Protein AF-A0AAV3EHL5-F1 (afdb_monomer_lite)

Structure (mmCIF, N/CA/C/O backbone):
data_AF-A0AAV3EHL5-F1
#
_entry.id   AF-A0AAV3EHL5-F1
#
loop_
_atom_site.group_PDB
_atom_site.id
_atom_site.type_symbol
_atom_site.label_atom_id
_atom_site.label_alt_id
_atom_site.label_comp_id
_atom_site.label_asym_id
_atom_site.label_entity_id
_atom_site.label_seq_id
_atom_site.pdbx_PDB_ins_code
_atom_site.Cartn_x
_atom_site.Cartn_y
_atom_site.Cartn_z
_atom_site.occupancy
_atom_site.B_iso_or_equiv
_atom_site.auth_seq_id
_atom_site.auth_comp_id
_atom_site.auth_asym_id
_atom_site.auth_atom_id
_atom_site.pdbx_PDB_model_num
ATOM 1 N N . MET A 1 1 ? -29.821 -7.460 26.614 1.00 52.97 1 MET A N 1
ATOM 2 C CA . MET A 1 1 ? -30.316 -7.887 25.283 1.00 52.97 1 MET A CA 1
ATOM 3 C C . MET A 1 1 ? -29.771 -7.037 24.125 1.00 52.97 1 MET A C 1
ATOM 5 O O . MET A 1 1 ? -29.126 -7.611 23.261 1.00 52.97 1 MET A O 1
ATOM 9 N N . ARG A 1 2 ? -29.920 -5.695 24.089 1.00 53.47 2 ARG A N 1
ATOM 10 C CA . ARG A 1 2 ? -29.342 -4.861 22.995 1.00 53.47 2 ARG A CA 1
ATOM 11 C C . ARG A 1 2 ? -27.801 -4.874 22.910 1.00 53.47 2 ARG A C 1
ATOM 13 O O . ARG A 1 2 ? -27.267 -4.896 21.809 1.00 53.47 2 ARG A O 1
ATOM 20 N N . GLY A 1 3 ? -27.087 -4.914 24.041 1.00 52.44 3 GLY A N 1
ATOM 21 C CA . GLY A 1 3 ? -25.611 -4.932 24.064 1.00 52.44 3 GLY A CA 1
ATOM 22 C C . GLY A 1 3 ? -24.973 -6.221 23.518 1.00 52.44 3 GLY A C 1
ATOM 23 O O . GLY A 1 3 ? -23.975 -6.158 22.805 1.00 52.44 3 GLY A O 1
ATOM 24 N N . GLU A 1 4 ? -25.576 -7.386 23.774 1.00 52.81 4 GLU A N 1
ATOM 25 C CA . GLU A 1 4 ? -25.116 -8.669 23.211 1.00 52.81 4 GLU A CA 1
ATOM 26 C C . GLU A 1 4 ? -25.410 -8.782 21.713 1.00 52.81 4 GLU A C 1
ATOM 28 O O . GLU A 1 4 ? -24.562 -9.249 20.960 1.00 52.81 4 GLU A O 1
ATOM 33 N N . GLN A 1 5 ? -26.566 -8.283 21.262 1.00 52.16 5 GLN A N 1
ATOM 34 C CA . GLN A 1 5 ? -26.932 -8.224 19.840 1.00 52.16 5 GLN A CA 1
ATOM 35 C C . GLN A 1 5 ? -25.955 -7.347 19.032 1.00 52.16 5 GLN A C 1
ATOM 37 O O . GLN A 1 5 ? -25.534 -7.726 17.940 1.00 52.16 5 GLN A O 1
ATOM 42 N N . MET A 1 6 ? -25.519 -6.210 19.591 1.00 52.34 6 MET A N 1
ATOM 43 C CA . MET A 1 6 ? -24.512 -5.339 18.964 1.00 52.34 6 MET A CA 1
ATOM 44 C C . MET A 1 6 ? -23.135 -6.016 18.873 1.00 52.34 6 MET A C 1
ATOM 46 O O . MET A 1 6 ? -22.487 -5.959 17.828 1.00 52.34 6 MET A O 1
ATOM 50 N N . LYS A 1 7 ? -22.709 -6.713 19.937 1.00 53.72 7 LYS A N 1
ATOM 51 C CA . LYS A 1 7 ? -21.437 -7.454 19.966 1.00 53.72 7 LYS A CA 1
ATOM 52 C C . LYS A 1 7 ? -21.433 -8.616 18.966 1.00 53.72 7 LYS A C 1
ATOM 54 O O . LYS A 1 7 ? -20.442 -8.809 18.267 1.00 53.72 7 LYS A O 1
ATOM 59 N N . ASN A 1 8 ? -22.549 -9.338 18.849 1.00 58.00 8 ASN A N 1
ATOM 60 C CA . ASN A 1 8 ? -22.690 -10.455 17.916 1.00 58.00 8 ASN A CA 1
ATOM 61 C C . ASN A 1 8 ? -22.608 -9.980 16.454 1.00 58.00 8 ASN A C 1
ATOM 63 O O . ASN A 1 8 ? -21.862 -10.542 15.657 1.00 58.00 8 ASN A O 1
ATOM 67 N N . ASN A 1 9 ? -23.269 -8.865 16.123 1.00 62.72 9 ASN A N 1
ATOM 68 C CA . ASN A 1 9 ? -23.216 -8.276 14.782 1.00 62.72 9 ASN A CA 1
ATOM 69 C C . ASN A 1 9 ? -21.819 -7.750 14.415 1.00 62.72 9 ASN A C 1
ATOM 71 O O . ASN A 1 9 ? -21.414 -7.854 13.258 1.00 62.72 9 ASN A O 1
ATOM 75 N N . GLY A 1 10 ? -21.069 -7.205 15.379 1.00 61.25 10 GLY A N 1
ATOM 76 C CA . GLY A 1 10 ? -19.676 -6.796 15.173 1.00 61.25 10 GLY A CA 1
ATOM 77 C C . GLY A 1 10 ? -18.759 -7.982 14.861 1.00 61.25 10 GLY A C 1
ATOM 78 O O . GLY A 1 10 ? -18.006 -7.937 13.891 1.00 61.25 10 GLY A O 1
ATOM 79 N N . ILE A 1 11 ? -18.880 -9.073 15.624 1.00 66.62 11 ILE A N 1
ATOM 80 C CA . ILE A 1 11 ? -18.089 -10.299 15.427 1.00 66.62 11 ILE A CA 1
ATOM 81 C C . ILE A 1 11 ? -18.386 -10.937 14.062 1.00 66.62 11 ILE A C 1
ATOM 83 O O . ILE A 1 11 ? -17.452 -11.297 13.346 1.00 66.62 11 ILE A O 1
ATOM 87 N N . VAL A 1 12 ? -19.659 -11.014 13.654 1.00 70.94 12 VAL A N 1
ATOM 88 C CA . VAL A 1 12 ? -20.040 -11.542 12.330 1.00 70.94 12 VAL A CA 1
ATOM 89 C C . VAL A 1 12 ? -19.480 -10.678 11.192 1.00 70.94 12 VAL A C 1
ATOM 91 O O . VAL A 1 12 ? -18.956 -11.215 10.218 1.00 70.94 12 VAL A O 1
ATOM 94 N N . LYS A 1 13 ? -19.517 -9.344 11.319 1.00 65.88 13 LYS A N 1
ATOM 95 C CA . LYS A 1 13 ? -18.943 -8.425 10.318 1.00 65.88 13 LYS A CA 1
ATOM 96 C C . LYS A 1 13 ? -17.425 -8.568 10.203 1.00 65.88 13 LYS A C 1
ATOM 98 O O . LYS A 1 13 ? -16.907 -8.601 9.092 1.00 65.88 13 LYS A O 1
ATOM 103 N N . ILE A 1 14 ? -16.720 -8.696 11.327 1.00 66.75 14 ILE A N 1
ATOM 104 C CA . ILE A 1 14 ? -15.266 -8.920 11.348 1.00 66.75 14 ILE A CA 1
ATOM 105 C C . ILE A 1 14 ? -14.922 -10.272 10.707 1.00 66.75 14 ILE A C 1
ATOM 107 O O . ILE A 1 14 ? -14.028 -10.338 9.866 1.00 66.75 14 ILE A O 1
ATOM 111 N N . GLY A 1 15 ? -15.663 -11.333 11.042 1.00 67.50 15 GLY A N 1
ATOM 112 C CA . GLY A 1 15 ? -15.484 -12.657 10.438 1.00 67.50 15 GLY A CA 1
ATOM 113 C C . GLY A 1 15 ? -15.688 -12.650 8.920 1.00 67.50 15 GLY A C 1
ATOM 114 O O . GLY A 1 15 ? -14.899 -13.242 8.186 1.00 67.50 15 GLY A O 1
ATOM 115 N N . LEU A 1 16 ? -16.691 -11.912 8.437 1.00 73.50 16 LEU A N 1
ATOM 116 C CA . LEU A 1 16 ? -16.947 -11.742 7.007 1.00 73.50 16 LEU A CA 1
ATOM 117 C C . LEU A 1 16 ? -15.818 -10.973 6.299 1.00 73.50 16 LEU A C 1
ATOM 119 O O . LEU A 1 16 ? -15.414 -11.354 5.202 1.00 73.50 16 LEU A O 1
ATOM 123 N N . LEU A 1 17 ? -15.273 -9.927 6.928 1.00 70.00 17 LEU A N 1
ATOM 124 C CA . LEU A 1 17 ? -14.141 -9.175 6.379 1.00 70.00 17 LEU A CA 1
ATOM 125 C C . LEU A 1 17 ? -12.884 -10.035 6.257 1.00 70.00 17 LEU A C 1
ATOM 127 O O . LEU A 1 17 ? -12.224 -9.990 5.222 1.00 70.00 17 LEU A O 1
ATOM 131 N N . ILE A 1 18 ? -12.585 -10.852 7.270 1.00 72.94 18 ILE A N 1
ATOM 132 C CA . ILE A 1 18 ? -11.454 -11.788 7.246 1.00 72.94 18 ILE A CA 1
ATOM 133 C C . ILE A 1 18 ? -11.625 -12.806 6.110 1.00 72.94 18 ILE A C 1
ATOM 135 O O . ILE A 1 18 ? -10.675 -13.056 5.371 1.00 72.94 18 ILE A O 1
ATOM 139 N N . LEU A 1 19 ? -12.834 -13.342 5.915 1.00 70.81 19 LEU A N 1
ATOM 140 C CA . LEU A 1 19 ? -13.130 -14.297 4.843 1.00 70.81 19 LEU A CA 1
ATOM 141 C C . LEU A 1 19 ? -12.909 -13.693 3.445 1.00 70.81 19 LEU A C 1
ATOM 143 O O . LEU A 1 19 ? -12.280 -14.323 2.595 1.00 70.81 19 LEU A O 1
ATOM 147 N N . ILE A 1 20 ? -13.374 -12.459 3.217 1.00 75.81 20 ILE A N 1
ATOM 148 C CA . ILE A 1 20 ? -13.167 -11.730 1.954 1.00 75.81 20 ILE A CA 1
ATOM 149 C C . ILE A 1 20 ? -11.672 -11.482 1.710 1.00 75.81 20 ILE A C 1
ATOM 151 O O . ILE A 1 20 ? -11.198 -11.637 0.586 1.00 75.81 20 ILE A O 1
ATOM 155 N N . LEU A 1 21 ? -10.920 -11.140 2.760 1.00 71.56 21 LEU A N 1
ATOM 156 C CA . LEU A 1 21 ? -9.477 -10.903 2.688 1.00 71.56 21 LEU A CA 1
ATOM 157 C C . LEU A 1 21 ? -8.718 -12.180 2.299 1.00 71.56 21 LEU A C 1
ATOM 159 O O . LEU A 1 21 ? -7.910 -12.157 1.374 1.00 71.56 21 LEU A O 1
ATOM 163 N N . VAL A 1 22 ? -9.026 -13.307 2.947 1.00 74.62 22 VAL A N 1
ATOM 164 C CA . VAL A 1 22 ? -8.429 -14.620 2.642 1.00 74.62 22 VAL A CA 1
ATOM 165 C C . VAL A 1 22 ? -8.745 -15.050 1.208 1.00 74.62 22 VAL A C 1
ATOM 167 O O . VAL A 1 22 ? -7.857 -15.511 0.492 1.00 74.62 22 VAL A O 1
ATOM 170 N N . PHE A 1 23 ? -9.984 -14.848 0.757 1.00 74.69 23 PHE A N 1
ATOM 171 C CA . PHE A 1 23 ? -10.398 -15.166 -0.608 1.00 74.69 23 PHE A CA 1
ATOM 172 C C . PHE A 1 23 ? -9.700 -14.284 -1.657 1.00 74.69 23 PHE A C 1
ATOM 174 O O . PHE A 1 23 ? -9.199 -14.795 -2.657 1.00 74.69 23 PHE A O 1
ATOM 181 N N . ALA A 1 24 ? -9.590 -12.975 -1.410 1.00 68.38 24 ALA A N 1
ATOM 182 C CA . ALA A 1 24 ? -8.877 -12.046 -2.288 1.00 68.38 24 ALA A CA 1
ATOM 183 C C . ALA A 1 24 ? -7.373 -12.363 -2.377 1.00 68.38 24 ALA A C 1
ATOM 185 O O . ALA A 1 24 ? -6.795 -12.308 -3.465 1.00 68.38 24 ALA A O 1
ATOM 186 N N . ILE A 1 25 ? -6.751 -12.756 -1.257 1.00 71.75 25 ILE A N 1
ATOM 187 C CA . ILE A 1 25 ? -5.362 -13.234 -1.233 1.00 71.75 25 ILE A CA 1
ATOM 188 C C . ILE A 1 25 ? -5.222 -14.504 -2.081 1.00 71.75 25 ILE A C 1
ATOM 190 O O . ILE A 1 25 ? -4.339 -14.569 -2.935 1.00 71.75 25 ILE A O 1
ATOM 194 N N . GLY A 1 26 ? -6.118 -15.480 -1.905 1.00 70.44 26 GLY A N 1
ATOM 195 C CA . GLY A 1 26 ? -6.121 -16.727 -2.676 1.00 70.44 26 GLY A CA 1
ATOM 196 C C . GLY A 1 26 ? -6.278 -16.510 -4.185 1.00 70.44 26 GLY A C 1
ATOM 197 O O . GLY A 1 26 ? -5.524 -17.082 -4.969 1.00 70.44 26 GLY A O 1
ATOM 198 N N . LEU A 1 27 ? -7.193 -15.629 -4.600 1.00 67.19 27 LEU A N 1
ATOM 199 C CA . LEU A 1 27 ? -7.380 -15.273 -6.011 1.00 67.19 27 LEU A CA 1
ATOM 200 C C . LEU A 1 27 ? -6.150 -14.575 -6.599 1.00 67.19 27 LEU A C 1
ATOM 202 O O . LEU A 1 27 ? -5.700 -14.927 -7.686 1.00 67.19 27 LEU A O 1
ATOM 206 N N . SER A 1 28 ? -5.570 -13.621 -5.869 1.00 66.94 28 SER A N 1
ATOM 207 C CA . SER A 1 28 ? -4.374 -12.890 -6.302 1.00 66.94 28 SER A CA 1
ATOM 208 C C . SER A 1 28 ? -3.174 -13.814 -6.541 1.00 66.94 28 SER A C 1
ATOM 210 O O . SER A 1 28 ? -2.395 -13.597 -7.469 1.00 66.94 28 SER A O 1
ATOM 212 N N . LEU A 1 29 ? -3.046 -14.897 -5.762 1.00 67.06 29 LEU A N 1
ATOM 213 C CA . LEU A 1 29 ? -1.989 -15.891 -5.956 1.00 67.06 29 LEU A CA 1
ATOM 214 C C . LEU A 1 29 ? -2.120 -16.665 -7.277 1.00 67.06 29 LEU A C 1
ATOM 216 O O . LEU A 1 29 ? -1.099 -17.078 -7.836 1.00 67.06 29 LEU A O 1
ATOM 220 N N . TRP A 1 30 ? -3.344 -16.818 -7.786 1.00 65.31 30 TRP A N 1
ATOM 221 C CA . TRP A 1 30 ? -3.638 -17.596 -8.989 1.00 65.31 30 TRP A CA 1
ATOM 222 C C . TRP A 1 30 ? -3.575 -16.771 -10.283 1.00 65.31 30 TRP A C 1
ATOM 224 O O . TRP A 1 30 ? -3.325 -17.318 -11.356 1.00 65.31 30 TRP A O 1
ATOM 234 N N . ILE A 1 31 ? -3.750 -15.450 -10.197 1.00 66.31 31 ILE A N 1
ATOM 235 C CA . ILE A 1 31 ? -3.737 -14.563 -11.365 1.00 66.31 31 ILE A CA 1
ATOM 236 C C . ILE A 1 31 ? -2.294 -14.357 -11.851 1.00 66.31 31 ILE A C 1
ATOM 238 O O . ILE A 1 31 ? -1.460 -13.856 -11.103 1.00 66.31 31 ILE A O 1
ATOM 242 N N . GLY A 1 32 ? -1.993 -14.675 -13.115 1.00 73.56 32 GLY A N 1
ATOM 243 C CA . GLY A 1 32 ? -0.670 -14.540 -13.759 1.00 73.56 32 GLY A CA 1
ATOM 244 C C . GLY A 1 32 ? -0.150 -13.104 -13.964 1.00 73.56 32 GLY A C 1
ATOM 245 O O . GLY A 1 32 ? 0.420 -12.803 -15.005 1.00 73.56 32 GLY A O 1
ATOM 246 N N . ILE A 1 33 ? -0.374 -12.208 -13.001 1.00 79.56 33 ILE A N 1
ATOM 247 C CA . ILE A 1 33 ? 0.163 -10.844 -12.953 1.00 79.56 33 ILE A CA 1
ATOM 248 C C . ILE A 1 33 ? 1.565 -10.852 -12.324 1.00 79.56 33 ILE A C 1
ATOM 250 O O . ILE A 1 33 ? 1.863 -11.664 -11.445 1.00 79.56 33 ILE A O 1
ATOM 254 N N . ASP A 1 34 ? 2.393 -9.901 -12.759 1.00 86.38 34 ASP A N 1
ATOM 255 C CA . ASP A 1 34 ? 3.713 -9.582 -12.211 1.00 86.38 34 ASP A CA 1
ATOM 256 C C . ASP A 1 34 ? 3.726 -9.479 -10.672 1.00 86.38 34 ASP A C 1
ATOM 258 O O . ASP A 1 34 ? 2.814 -8.924 -10.052 1.00 86.38 34 ASP A O 1
ATOM 262 N N . PHE A 1 35 ? 4.786 -10.003 -10.049 1.00 88.50 35 PHE A N 1
ATOM 263 C CA . PHE A 1 35 ? 4.895 -10.124 -8.593 1.00 88.50 35 PHE A CA 1
ATOM 264 C C . PHE A 1 35 ? 4.791 -8.777 -7.861 1.00 88.50 35 PHE A C 1
ATOM 266 O O . PHE A 1 35 ? 4.146 -8.699 -6.810 1.00 88.50 35 PHE A O 1
ATOM 273 N N . ALA A 1 36 ? 5.384 -7.711 -8.407 1.00 89.31 36 ALA A N 1
ATOM 274 C CA . ALA A 1 36 ? 5.358 -6.400 -7.770 1.00 89.31 36 ALA A CA 1
ATOM 275 C C . ALA A 1 36 ? 3.927 -5.842 -7.764 1.00 89.31 36 ALA A C 1
ATOM 277 O O . ALA A 1 36 ? 3.401 -5.472 -6.711 1.00 89.31 36 ALA A O 1
ATOM 278 N N . ILE A 1 37 ? 3.258 -5.854 -8.921 1.00 89.56 37 ILE A N 1
ATOM 279 C CA . ILE A 1 37 ? 1.875 -5.370 -9.059 1.00 89.56 37 ILE A CA 1
ATOM 280 C C . ILE A 1 37 ? 0.923 -6.201 -8.188 1.00 89.56 37 ILE A C 1
ATOM 282 O O . ILE A 1 37 ? 0.061 -5.647 -7.504 1.00 89.56 37 ILE A O 1
ATOM 286 N N . ARG A 1 38 ? 1.113 -7.526 -8.150 1.00 88.94 38 ARG A N 1
ATOM 287 C CA . ARG A 1 38 ? 0.360 -8.429 -7.272 1.00 88.94 38 ARG A CA 1
ATOM 288 C C . ARG A 1 38 ? 0.510 -8.036 -5.801 1.00 88.94 38 ARG A C 1
ATOM 290 O O . ARG A 1 38 ? -0.484 -7.954 -5.082 1.00 88.94 38 ARG A O 1
ATOM 297 N N . THR A 1 39 ? 1.740 -7.762 -5.367 1.00 89.94 39 THR A N 1
ATOM 298 C CA . THR A 1 39 ? 2.037 -7.326 -3.995 1.00 89.94 39 THR A CA 1
ATOM 299 C C . THR A 1 39 ? 1.323 -6.018 -3.669 1.00 89.94 39 THR A C 1
ATOM 301 O O . THR A 1 39 ? 0.676 -5.925 -2.629 1.00 89.94 39 THR A O 1
ATOM 304 N N . LEU A 1 40 ? 1.362 -5.034 -4.570 1.00 91.81 40 LEU A N 1
ATOM 305 C CA . LEU A 1 40 ? 0.662 -3.765 -4.380 1.00 91.81 40 LEU A CA 1
ATOM 306 C C . LEU A 1 40 ? -0.842 -3.957 -4.181 1.00 91.81 40 LEU A C 1
ATOM 308 O O . LEU A 1 40 ? -1.389 -3.456 -3.202 1.00 91.81 40 LEU A O 1
ATOM 312 N N . ILE A 1 41 ? -1.494 -4.730 -5.052 1.00 90.12 41 ILE A N 1
ATOM 313 C CA . ILE A 1 41 ? -2.934 -5.003 -4.944 1.00 90.12 41 ILE A CA 1
ATOM 314 C C . ILE A 1 41 ? -3.267 -5.634 -3.587 1.00 90.12 41 ILE A C 1
ATOM 316 O O . ILE A 1 41 ? -4.209 -5.202 -2.925 1.00 90.12 41 ILE A O 1
ATOM 320 N N . LEU A 1 42 ? -2.472 -6.610 -3.136 1.00 88.31 42 LEU A N 1
ATOM 321 C CA . LEU A 1 42 ? -2.676 -7.254 -1.837 1.00 88.31 42 LEU A CA 1
ATOM 322 C C . LEU A 1 42 ? -2.590 -6.260 -0.676 1.00 88.31 42 LEU A C 1
ATOM 324 O O . LEU A 1 42 ? -3.477 -6.241 0.177 1.00 88.31 42 LEU A O 1
ATOM 328 N N . VAL A 1 43 ? -1.562 -5.410 -0.652 1.00 89.94 43 VAL A N 1
ATOM 329 C CA . VAL A 1 43 ? -1.394 -4.412 0.416 1.00 89.94 43 VAL A CA 1
ATOM 330 C C . VAL A 1 43 ? -2.530 -3.381 0.377 1.00 89.94 43 VAL A C 1
ATOM 332 O O . VAL A 1 43 ? -3.077 -3.034 1.422 1.00 89.94 43 VAL A O 1
ATOM 335 N N . MET A 1 44 ? -2.978 -2.970 -0.813 1.00 91.00 44 MET A N 1
ATOM 336 C CA . MET A 1 44 ? -4.123 -2.066 -0.973 1.00 91.00 44 MET A CA 1
ATOM 337 C C . MET A 1 44 ? -5.434 -2.670 -0.458 1.00 91.00 44 MET A C 1
ATOM 339 O O . MET A 1 44 ? -6.232 -1.947 0.149 1.00 91.00 44 MET A O 1
ATOM 343 N N . CYS A 1 45 ? -5.659 -3.971 -0.688 1.00 87.69 45 CYS A N 1
ATOM 344 C CA . CYS A 1 45 ? -6.800 -4.712 -0.150 1.00 87.69 45 CYS A CA 1
ATOM 345 C C . CYS A 1 45 ? -6.757 -4.765 1.380 1.00 87.69 45 CYS A C 1
ATOM 347 O O . CYS A 1 45 ? -7.767 -4.481 2.023 1.00 87.69 45 CYS A O 1
ATOM 349 N N . VAL A 1 46 ? -5.595 -5.082 1.961 1.00 88.00 46 VAL A N 1
ATOM 350 C CA . VAL A 1 46 ? -5.399 -5.099 3.420 1.00 88.00 46 VAL A CA 1
ATOM 351 C C . VAL A 1 46 ? -5.704 -3.727 4.018 1.00 88.00 46 VAL A C 1
ATOM 353 O O . VAL A 1 46 ? -6.499 -3.636 4.951 1.00 88.00 46 VAL A O 1
ATOM 356 N N . ASP A 1 47 ? -5.141 -2.655 3.457 1.00 90.00 47 ASP A N 1
ATOM 357 C CA . ASP A 1 47 ? -5.391 -1.292 3.931 1.00 90.00 47 ASP A CA 1
ATOM 358 C C . ASP A 1 47 ? -6.877 -0.914 3.862 1.00 90.00 47 ASP A C 1
ATOM 360 O O . ASP A 1 47 ? -7.425 -0.361 4.818 1.00 90.00 47 ASP A O 1
ATOM 364 N N . TYR A 1 48 ? -7.558 -1.261 2.764 1.00 86.81 48 TYR A N 1
ATOM 365 C CA . TYR A 1 48 ? -8.981 -0.966 2.607 1.00 86.81 48 TYR A CA 1
ATOM 366 C C . TYR A 1 48 ? -9.839 -1.705 3.640 1.00 86.81 48 TYR A C 1
ATOM 368 O O . TYR A 1 48 ? -10.716 -1.102 4.260 1.00 86.81 48 TYR A O 1
ATOM 376 N N . VAL A 1 49 ? -9.571 -2.994 3.868 1.00 85.75 49 VAL A N 1
ATOM 377 C CA . VAL A 1 49 ? -10.309 -3.781 4.864 1.00 85.75 49 VAL A CA 1
ATOM 378 C C . VAL A 1 49 ? -10.027 -3.293 6.285 1.00 85.75 49 VAL A C 1
ATOM 380 O O . VAL A 1 49 ? -10.954 -3.227 7.095 1.00 85.75 49 VAL A O 1
ATOM 383 N N . LEU A 1 50 ? -8.793 -2.893 6.601 1.00 85.81 50 LEU A N 1
ATOM 384 C CA . LEU A 1 50 ? -8.467 -2.300 7.901 1.00 85.81 50 LEU A CA 1
ATOM 385 C C . LEU A 1 50 ? -9.175 -0.957 8.110 1.00 85.81 50 LEU A C 1
ATOM 387 O O . LEU A 1 50 ? -9.767 -0.744 9.167 1.00 85.81 50 LEU A O 1
ATOM 391 N N . GLY A 1 51 ? -9.191 -0.087 7.097 1.00 85.00 51 GLY A N 1
ATOM 392 C CA . GLY A 1 51 ? -9.941 1.169 7.143 1.00 85.00 51 GLY A CA 1
ATOM 393 C C . GLY A 1 51 ? -11.445 0.949 7.339 1.00 85.00 51 GLY A C 1
ATOM 394 O O . GLY A 1 51 ? -12.077 1.637 8.140 1.00 85.00 51 GLY A O 1
ATOM 395 N N . LEU A 1 52 ? -12.013 -0.057 6.668 1.00 82.69 52 LEU A N 1
ATOM 396 C CA . LEU A 1 52 ? -13.421 -0.425 6.818 1.00 82.69 52 LEU A CA 1
ATOM 397 C C . LEU A 1 52 ? -13.720 -1.001 8.211 1.00 82.69 52 LEU A C 1
ATOM 399 O O . LEU A 1 52 ? -14.722 -0.643 8.825 1.00 82.69 52 LEU A O 1
ATOM 403 N N . SER A 1 53 ? -12.832 -1.846 8.739 1.00 81.38 53 SER A N 1
ATOM 404 C CA . SER A 1 53 ? -12.940 -2.417 10.091 1.00 81.38 53 SER A CA 1
ATOM 405 C C . SER A 1 53 ? -12.906 -1.333 11.171 1.00 81.38 53 SER A C 1
ATOM 407 O O . SER A 1 53 ? -13.666 -1.389 12.142 1.00 81.38 53 SER A O 1
ATOM 409 N N . LEU A 1 54 ? -12.050 -0.324 10.985 1.00 82.75 54 LEU A N 1
ATOM 410 C CA . LEU A 1 54 ? -11.960 0.833 11.869 1.00 82.75 54 LEU A CA 1
ATOM 411 C C . LEU A 1 54 ? -13.273 1.632 11.858 1.00 82.75 54 LEU A C 1
ATOM 413 O O . LEU A 1 54 ? -13.831 1.887 12.924 1.00 82.75 54 LEU A O 1
ATOM 417 N N . ALA A 1 55 ? -13.803 1.927 10.667 1.00 79.00 55 ALA A N 1
ATOM 418 C CA . ALA A 1 55 ? -15.060 2.652 10.486 1.00 79.00 55 ALA A CA 1
ATOM 419 C C . ALA A 1 55 ? -16.278 1.919 11.079 1.00 79.00 55 ALA A C 1
ATOM 421 O O . ALA A 1 55 ? -17.170 2.561 11.625 1.00 79.00 55 ALA A O 1
ATOM 422 N N . ILE A 1 56 ? -16.310 0.580 11.026 1.00 78.75 56 ILE A N 1
ATOM 423 C CA . ILE A 1 56 ? -17.347 -0.239 11.689 1.00 78.75 56 ILE A CA 1
ATOM 424 C C . ILE A 1 56 ? -17.252 -0.148 13.218 1.00 78.75 56 ILE A C 1
ATOM 426 O O . ILE A 1 56 ? -18.256 -0.317 13.904 1.00 78.75 56 ILE A O 1
ATOM 430 N N . SER A 1 57 ? -16.061 0.115 13.754 1.00 75.81 57 SER A N 1
ATOM 431 C CA . SER A 1 57 ? -15.815 0.232 15.195 1.00 75.81 57 SER A CA 1
ATOM 432 C C . SER A 1 57 ? -16.060 1.652 15.730 1.00 75.81 57 SER A C 1
ATOM 434 O O . SER A 1 57 ? -15.520 1.995 16.779 1.00 75.81 57 SER A O 1
ATOM 436 N N . ASP A 1 58 ? -16.802 2.486 14.988 1.00 76.44 58 ASP A N 1
ATOM 437 C CA . ASP A 1 58 ? -17.042 3.914 15.259 1.00 76.44 58 ASP A CA 1
ATOM 438 C C . ASP A 1 58 ? -15.759 4.731 15.478 1.00 76.44 58 ASP A C 1
ATOM 440 O O . ASP A 1 58 ? -15.741 5.763 16.146 1.00 76.44 58 ASP A O 1
ATOM 444 N N . LYS A 1 59 ? -14.655 4.287 14.874 1.00 73.06 59 LYS A N 1
ATOM 445 C CA . LYS A 1 59 ? -13.390 5.016 14.836 1.00 73.06 59 LYS A CA 1
ATOM 446 C C . LYS A 1 59 ? -13.123 5.451 13.405 1.00 73.06 59 LYS A C 1
ATOM 448 O O . LYS A 1 59 ? -13.415 4.727 12.460 1.00 73.06 59 LYS A O 1
ATOM 453 N N . SER A 1 60 ? -12.540 6.624 13.209 1.00 75.75 60 SER A N 1
ATOM 454 C CA . SER A 1 60 ? -12.084 7.021 11.879 1.00 75.75 60 SER A CA 1
ATOM 455 C C . SER A 1 60 ? -10.871 7.935 11.961 1.00 75.75 60 SER A C 1
ATOM 457 O O . SER A 1 60 ? -10.625 8.586 12.976 1.00 75.75 60 SER A O 1
ATOM 459 N N . LYS A 1 61 ? -10.105 7.983 10.866 1.00 70.38 61 LYS A N 1
ATOM 460 C CA . LYS A 1 61 ? -9.012 8.949 10.688 1.00 70.38 61 LYS A CA 1
ATOM 461 C C . LYS A 1 61 ? -9.517 10.393 10.526 1.00 70.38 61 LYS A C 1
ATOM 463 O O . LYS A 1 61 ? -8.722 11.318 10.624 1.00 70.38 61 LYS A O 1
ATOM 468 N N . HIS A 1 62 ? -10.808 10.589 10.245 1.00 67.81 62 HIS A N 1
ATOM 469 C CA . HIS A 1 62 ? -11.387 11.857 9.789 1.00 67.81 62 HIS A CA 1
ATOM 470 C C . HIS A 1 62 ? -12.350 12.506 10.799 1.00 67.81 62 HIS A C 1
ATOM 472 O O . HIS A 1 62 ? -13.148 13.352 10.417 1.00 67.81 62 HIS A O 1
ATOM 478 N N . GLY A 1 63 ? -12.248 12.155 12.085 1.00 59.03 63 GLY A N 1
ATOM 479 C CA . GLY A 1 63 ? -12.969 12.814 13.184 1.00 59.03 63 GLY A CA 1
ATOM 480 C C . GLY A 1 63 ? -14.366 12.248 13.428 1.00 59.03 63 GLY A C 1
ATOM 481 O O . GLY A 1 63 ? -14.688 11.905 14.563 1.00 59.03 63 GLY A O 1
ATOM 482 N N . ASP A 1 64 ? -15.142 12.043 12.366 1.00 59.09 64 ASP A N 1
ATOM 483 C CA . ASP A 1 64 ? -16.470 11.439 12.463 1.00 59.09 64 ASP A CA 1
ATOM 484 C C . ASP A 1 64 ? -16.316 9.912 12.458 1.00 59.09 64 ASP A C 1
ATOM 486 O O . ASP A 1 64 ? -15.920 9.308 11.455 1.00 59.09 64 ASP A O 1
ATOM 490 N N . GLY A 1 65 ? -16.525 9.281 13.613 1.00 59.50 65 GLY A N 1
ATOM 491 C CA . GLY A 1 65 ? -16.586 7.826 13.733 1.00 59.50 65 GLY A CA 1
ATOM 492 C C . GLY A 1 65 ? -17.786 7.275 12.963 1.00 59.50 65 GLY A C 1
ATOM 493 O O . GLY A 1 65 ? -18.863 7.863 12.997 1.00 59.50 65 GLY A O 1
ATOM 494 N N . GLY A 1 66 ? -17.602 6.163 12.250 1.00 64.69 66 GLY A N 1
ATOM 495 C CA . GLY A 1 66 ? -18.698 5.468 11.575 1.00 64.69 66 GLY A CA 1
ATOM 496 C C . GLY A 1 66 ? -18.478 5.216 10.083 1.00 64.69 66 GLY A C 1
ATOM 497 O O . GLY A 1 66 ? -17.546 5.711 9.441 1.00 64.69 66 GLY A O 1
ATOM 498 N N . LEU A 1 67 ? -19.362 4.397 9.514 1.00 68.00 67 LEU A N 1
ATOM 499 C CA . LEU A 1 67 ? -19.302 3.959 8.122 1.00 68.00 67 LEU A CA 1
ATOM 500 C C . LEU A 1 67 ? -19.859 5.041 7.180 1.00 68.00 67 LEU A C 1
ATOM 502 O O . LEU A 1 67 ? -21.061 5.100 6.934 1.00 68.00 67 LEU A O 1
ATOM 506 N N . SER A 1 68 ? -18.991 5.887 6.619 1.00 76.06 68 SER A N 1
ATOM 507 C CA . SER A 1 68 ? -19.376 6.836 5.563 1.00 76.06 68 SER A CA 1
ATOM 508 C C . SER A 1 68 ? -18.981 6.314 4.182 1.00 76.06 68 SER A C 1
ATOM 510 O O . SER A 1 68 ? -17.796 6.162 3.865 1.00 76.06 68 SER A O 1
ATOM 512 N N . SER A 1 69 ? -19.977 6.076 3.327 1.00 73.00 69 SER A N 1
ATOM 513 C CA . SER A 1 69 ? -19.772 5.650 1.937 1.00 73.00 69 SER A CA 1
ATOM 514 C C . SER A 1 69 ? -18.968 6.671 1.125 1.00 73.00 69 SER A C 1
ATOM 516 O O . SER A 1 69 ? -18.163 6.280 0.285 1.00 73.00 69 SER A O 1
ATOM 518 N N . HIS A 1 70 ? -19.112 7.969 1.415 1.00 77.69 70 HIS A N 1
ATOM 519 C CA . HIS A 1 70 ? -18.358 9.035 0.751 1.00 77.69 70 HIS A CA 1
ATOM 520 C C . HIS A 1 70 ? -16.853 8.951 1.052 1.00 77.69 70 HIS A C 1
ATOM 522 O O . HIS A 1 70 ? -16.024 9.065 0.146 1.00 77.69 70 HIS A O 1
ATOM 528 N N . ILE A 1 71 ? -16.492 8.685 2.313 1.00 77.81 71 ILE A N 1
ATOM 529 C CA . ILE A 1 71 ? -15.094 8.503 2.731 1.00 77.81 71 ILE A CA 1
ATOM 530 C C . ILE A 1 71 ? -14.523 7.222 2.106 1.00 77.81 71 ILE A C 1
ATOM 532 O O . ILE A 1 71 ? -13.426 7.244 1.544 1.00 77.81 71 ILE A O 1
ATOM 536 N N . GLY A 1 72 ? -15.292 6.127 2.128 1.00 79.06 72 GLY A N 1
ATOM 537 C CA . GLY A 1 72 ? -14.903 4.859 1.504 1.00 79.06 72 GLY A CA 1
ATOM 538 C C . GLY A 1 72 ? -14.683 4.976 -0.008 1.00 79.06 72 GLY A C 1
ATOM 539 O O . GLY A 1 72 ? -13.686 4.470 -0.527 1.00 79.06 72 GLY A O 1
ATOM 540 N N . TYR A 1 73 ? -15.561 5.698 -0.709 1.00 79.12 73 TYR A N 1
ATOM 541 C CA . TYR A 1 73 ? -15.435 5.968 -2.143 1.00 79.12 73 TYR A CA 1
ATOM 542 C C . TYR A 1 73 ? -14.184 6.791 -2.457 1.00 79.12 73 TYR A C 1
ATOM 544 O O . TYR A 1 73 ? -13.411 6.424 -3.340 1.00 79.12 73 TYR A O 1
ATOM 552 N N . LYS A 1 74 ? -13.922 7.859 -1.694 1.00 81.50 74 LYS A N 1
ATOM 553 C CA . LYS A 1 74 ? -12.713 8.679 -1.866 1.00 81.50 74 LYS A CA 1
ATOM 554 C C . LYS A 1 74 ? -11.432 7.854 -1.686 1.00 81.50 74 LYS A C 1
ATOM 556 O O . LYS A 1 74 ? -10.479 8.027 -2.448 1.00 81.50 74 LYS A O 1
ATOM 561 N N . GLY A 1 75 ? -11.424 6.928 -0.724 1.00 83.25 75 GLY A N 1
ATOM 562 C CA . GLY A 1 75 ? -10.327 5.977 -0.531 1.00 83.25 75 GLY A CA 1
ATOM 563 C C . GLY A 1 75 ? -1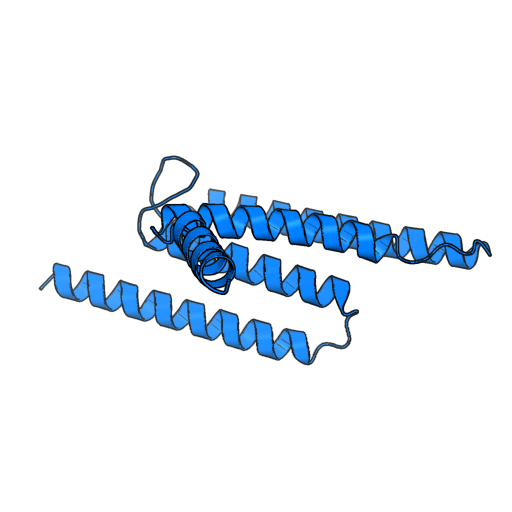0.128 5.051 -1.735 1.00 83.25 75 GLY A C 1
ATOM 564 O O . GLY A 1 75 ? -9.000 4.869 -2.194 1.00 83.25 75 GLY A O 1
ATOM 565 N N . LEU A 1 76 ? -11.219 4.523 -2.295 1.00 81.25 76 LEU A N 1
ATOM 566 C CA . LEU A 1 76 ? -11.166 3.656 -3.472 1.00 81.25 76 LEU A CA 1
ATOM 567 C C . LEU A 1 76 ? -10.680 4.402 -4.726 1.00 81.25 76 LEU A C 1
ATOM 569 O O . LEU A 1 76 ? -9.836 3.884 -5.452 1.00 81.25 76 LEU A O 1
ATOM 573 N N . VAL A 1 77 ? -11.134 5.640 -4.950 1.00 83.12 77 VAL A N 1
ATOM 574 C CA . VAL A 1 77 ? -10.669 6.482 -6.069 1.00 83.12 77 VAL A CA 1
ATOM 575 C C . VAL A 1 77 ? -9.161 6.722 -5.989 1.00 83.12 77 VAL A C 1
ATOM 577 O O . VAL A 1 77 ? -8.464 6.601 -6.996 1.00 83.12 77 VAL A O 1
ATOM 580 N N . LYS A 1 78 ? -8.627 6.998 -4.791 1.00 87.94 78 LYS A N 1
ATOM 581 C CA . LYS A 1 78 ? -7.179 7.166 -4.594 1.00 87.94 78 LYS A CA 1
ATOM 582 C C . LYS A 1 78 ? -6.412 5.900 -4.988 1.00 87.94 78 LYS A C 1
ATOM 584 O O . LYS A 1 78 ? -5.393 5.994 -5.667 1.00 87.94 78 LYS A O 1
ATOM 589 N N . LYS A 1 79 ? -6.923 4.730 -4.599 1.00 89.94 79 LYS A N 1
ATOM 590 C CA . LYS A 1 79 ? -6.347 3.420 -4.930 1.00 89.94 79 LYS A CA 1
ATOM 591 C C . LYS A 1 79 ? -6.368 3.155 -6.441 1.00 89.94 79 LYS A C 1
ATOM 593 O O . LYS A 1 79 ? -5.335 2.822 -7.015 1.00 89.94 79 LYS A O 1
ATOM 598 N N . ILE A 1 80 ? -7.494 3.400 -7.111 1.00 82.06 80 ILE A N 1
ATOM 599 C CA . ILE A 1 80 ? -7.592 3.297 -8.578 1.00 82.06 80 ILE A CA 1
ATOM 600 C C . ILE A 1 80 ? -6.559 4.210 -9.256 1.00 82.06 80 ILE A C 1
ATOM 602 O O .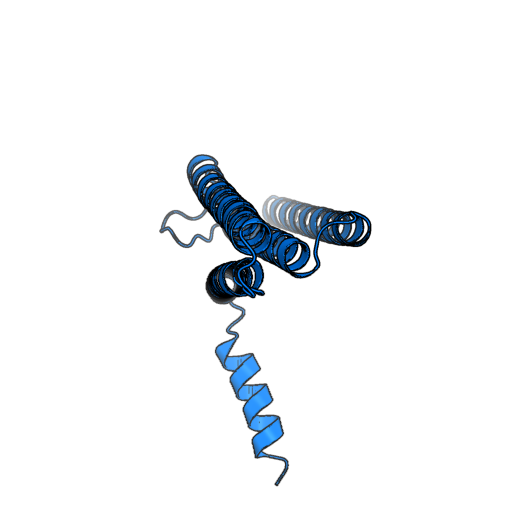 ILE A 1 80 ? -5.867 3.774 -10.172 1.00 82.06 80 ILE A O 1
ATOM 606 N N . ASN A 1 81 ? -6.382 5.441 -8.768 1.00 86.12 81 ASN A N 1
ATOM 607 C CA . ASN A 1 81 ? -5.384 6.358 -9.316 1.00 86.12 81 ASN A CA 1
ATOM 608 C C . ASN A 1 81 ? -3.939 5.837 -9.172 1.00 86.12 81 ASN A C 1
ATOM 610 O O . ASN A 1 81 ? -3.144 5.987 -10.095 1.00 86.12 81 ASN A O 1
ATOM 614 N N . MET A 1 82 ? -3.594 5.179 -8.057 1.00 90.75 82 MET A N 1
ATOM 615 C CA . MET A 1 82 ? -2.280 4.531 -7.913 1.00 90.75 82 MET A CA 1
ATOM 616 C C . MET A 1 82 ? -2.073 3.432 -8.960 1.00 90.75 82 MET A C 1
ATOM 618 O O . MET A 1 82 ? -1.015 3.372 -9.581 1.00 90.75 82 MET A O 1
ATOM 622 N N . LEU A 1 83 ? -3.090 2.597 -9.206 1.00 88.00 83 LEU A N 1
ATOM 623 C CA . LEU A 1 83 ? -3.017 1.543 -10.224 1.00 88.00 83 LEU A CA 1
ATOM 624 C C . LEU A 1 83 ? -2.876 2.116 -11.639 1.00 88.00 83 LEU A C 1
ATOM 626 O O . LEU A 1 83 ? -2.107 1.578 -12.433 1.00 88.00 83 LEU A O 1
ATOM 630 N N . LEU A 1 84 ? -3.553 3.227 -11.946 1.00 82.00 84 LEU A N 1
ATOM 631 C CA . LEU A 1 84 ? -3.386 3.928 -13.224 1.00 82.00 84 LEU A CA 1
ATOM 632 C C . LEU A 1 84 ? -1.950 4.435 -13.405 1.00 82.00 84 LEU A C 1
ATOM 634 O O . LEU A 1 84 ? -1.362 4.228 -14.464 1.00 82.00 84 LEU A O 1
ATOM 638 N N . LEU A 1 85 ? -1.356 5.037 -12.369 1.00 90.12 85 LEU A N 1
ATOM 639 C CA . LEU A 1 85 ? 0.032 5.509 -12.414 1.00 90.12 85 LEU A CA 1
ATOM 640 C C . LEU A 1 85 ? 1.034 4.360 -12.586 1.00 90.12 85 LEU A C 1
ATOM 642 O O . LEU A 1 85 ? 1.997 4.492 -13.340 1.00 90.12 85 LEU A O 1
ATOM 646 N N . VAL A 1 86 ? 0.791 3.213 -11.948 1.00 92.94 86 VAL A N 1
ATOM 647 C CA . VAL A 1 86 ? 1.582 1.994 -12.178 1.00 92.94 86 VAL A CA 1
ATOM 648 C C . VAL A 1 86 ? 1.413 1.492 -13.614 1.00 92.94 86 VAL A C 1
ATOM 650 O O . VAL A 1 86 ? 2.399 1.123 -14.246 1.00 92.94 86 VAL A O 1
ATOM 653 N N . GLY A 1 87 ? 0.200 1.530 -14.169 1.00 83.88 87 GLY A N 1
ATOM 654 C CA . GLY A 1 87 ? -0.045 1.200 -15.575 1.00 83.88 87 GLY A CA 1
ATOM 655 C C . GLY A 1 87 ? 0.755 2.089 -16.529 1.00 83.88 87 GLY A C 1
ATOM 656 O O . GLY A 1 87 ? 1.402 1.585 -17.445 1.00 83.88 87 GLY A O 1
ATOM 657 N N . VAL A 1 88 ? 0.796 3.399 -16.268 1.00 87.62 88 VAL A N 1
ATOM 658 C CA . VAL A 1 88 ? 1.640 4.338 -17.023 1.00 87.62 88 VAL A CA 1
ATOM 659 C C . VAL A 1 88 ? 3.120 3.974 -16.892 1.00 87.62 88 VAL A C 1
ATOM 661 O O . VAL A 1 88 ? 3.821 3.950 -17.899 1.00 87.62 88 VAL A O 1
ATOM 664 N N . ALA A 1 89 ? 3.596 3.626 -15.694 1.00 93.06 89 ALA A N 1
ATOM 665 C CA . ALA A 1 89 ? 4.983 3.205 -15.487 1.00 93.06 89 ALA A CA 1
ATOM 666 C C . ALA A 1 89 ? 5.359 1.968 -16.318 1.00 93.06 89 ALA A C 1
ATOM 668 O O . ALA A 1 89 ? 6.432 1.939 -16.916 1.00 93.06 89 ALA A O 1
ATOM 669 N N . VAL A 1 90 ? 4.465 0.977 -16.402 1.00 91.56 90 VAL A N 1
ATOM 670 C CA . VAL A 1 90 ? 4.656 -0.218 -17.242 1.00 91.56 90 VAL A CA 1
ATOM 671 C C . VAL A 1 90 ? 4.717 0.154 -18.724 1.00 91.56 90 VAL A C 1
ATOM 673 O O . VAL A 1 90 ? 5.597 -0.322 -19.439 1.00 91.56 90 VAL A O 1
ATOM 676 N N . ILE A 1 91 ? 3.811 1.021 -19.192 1.00 89.56 91 ILE A N 1
ATOM 677 C CA . ILE A 1 91 ? 3.794 1.484 -20.589 1.00 89.56 91 ILE A CA 1
ATOM 678 C C . ILE A 1 91 ? 5.096 2.218 -20.925 1.00 89.56 91 ILE A C 1
ATOM 680 O O . ILE A 1 91 ? 5.709 1.931 -21.951 1.00 89.56 91 ILE A O 1
ATOM 684 N N . VAL A 1 92 ? 5.539 3.130 -20.056 1.00 93.31 92 VAL A N 1
ATOM 685 C CA . VAL A 1 92 ? 6.773 3.905 -20.245 1.00 93.31 92 VAL A CA 1
ATOM 686 C C . VAL A 1 92 ? 8.002 3.000 -20.239 1.00 93.31 92 VAL A C 1
ATOM 688 O O . VAL A 1 92 ? 8.842 3.121 -21.126 1.00 93.31 92 VAL A O 1
ATOM 691 N N . GLU A 1 93 ? 8.110 2.074 -19.284 1.00 93.62 93 GLU A N 1
ATOM 692 C CA . GLU A 1 93 ? 9.227 1.126 -19.230 1.00 93.62 93 GLU A CA 1
ATOM 693 C C . GLU A 1 93 ? 9.311 0.292 -20.516 1.00 93.62 93 GLU A C 1
ATOM 695 O O . GLU A 1 93 ? 10.366 0.239 -21.149 1.00 93.62 93 GLU A O 1
ATOM 700 N N . ASN A 1 94 ? 8.187 -0.277 -20.960 1.00 91.25 94 ASN A N 1
ATOM 701 C CA . ASN A 1 94 ? 8.126 -1.064 -22.192 1.00 91.25 94 ASN A CA 1
ATOM 702 C C . ASN A 1 94 ? 8.446 -0.228 -23.437 1.00 91.25 94 ASN A C 1
ATOM 704 O O . ASN A 1 94 ? 9.124 -0.713 -24.343 1.00 91.25 94 ASN A O 1
ATOM 708 N N . PHE A 1 95 ? 7.992 1.026 -23.484 1.00 93.56 95 PHE A N 1
ATOM 709 C CA . PHE A 1 95 ? 8.298 1.948 -24.574 1.00 93.56 95 PHE A CA 1
ATOM 710 C C . PHE A 1 95 ? 9.803 2.237 -24.667 1.00 93.56 95 PHE A C 1
ATOM 712 O O . PHE A 1 95 ? 10.385 2.124 -25.745 1.00 93.56 95 PHE A O 1
ATOM 719 N N . LEU A 1 96 ? 10.459 2.531 -23.539 1.00 94.69 96 LEU A N 1
ATOM 720 C CA . LEU A 1 96 ? 11.904 2.784 -23.495 1.00 94.69 96 LEU A CA 1
ATOM 721 C C . LEU A 1 96 ? 12.714 1.540 -23.891 1.00 94.69 96 LEU A C 1
ATOM 723 O O . LEU A 1 96 ? 13.684 1.653 -24.643 1.00 94.69 96 LEU A O 1
ATOM 727 N N . ILE A 1 97 ? 12.293 0.353 -23.443 1.00 94.31 97 ILE A N 1
ATOM 728 C CA . ILE A 1 97 ? 12.893 -0.921 -23.866 1.00 94.31 97 ILE A CA 1
ATOM 729 C C . ILE A 1 97 ? 12.723 -1.123 -25.379 1.00 94.31 97 ILE A C 1
ATOM 731 O O . ILE A 1 97 ? 13.681 -1.499 -26.055 1.00 94.31 97 ILE A O 1
ATOM 735 N N . GLY A 1 98 ? 11.539 -0.831 -25.926 1.00 92.81 98 GLY A N 1
ATOM 736 C CA . GLY A 1 98 ? 11.258 -0.905 -27.364 1.00 92.81 98 GLY A CA 1
ATOM 737 C C . GLY A 1 98 ? 12.116 0.046 -28.207 1.00 92.81 98 GLY A C 1
ATOM 738 O O . GLY A 1 98 ? 12.466 -0.281 -29.336 1.00 92.81 98 GLY A O 1
ATOM 739 N N . MET A 1 99 ? 12.531 1.180 -27.636 1.00 94.94 99 MET A N 1
ATOM 740 C CA . MET A 1 99 ? 13.496 2.111 -28.236 1.00 94.94 99 MET A CA 1
ATOM 741 C C . MET A 1 99 ? 14.964 1.652 -28.117 1.00 94.94 99 MET A C 1
ATOM 743 O O . MET A 1 99 ? 15.870 2.375 -28.528 1.00 94.94 99 MET A O 1
ATOM 747 N N . GLY A 1 100 ? 15.228 0.472 -27.550 1.00 92.81 100 GLY A N 1
ATOM 748 C CA . GLY A 1 100 ? 16.574 -0.083 -27.391 1.00 92.81 100 GLY A CA 1
ATOM 749 C C . GLY A 1 100 ? 17.328 0.419 -26.156 1.00 92.81 100 GLY A C 1
ATOM 750 O O . GLY A 1 100 ? 18.497 0.068 -25.972 1.00 92.81 100 GLY A O 1
ATOM 751 N N . LEU A 1 101 ? 16.689 1.203 -25.280 1.00 92.69 101 LEU A N 1
ATOM 752 C CA . LEU A 1 101 ? 17.299 1.602 -24.014 1.00 92.69 101 LEU A CA 1
ATOM 753 C C . LEU A 1 101 ? 17.282 0.432 -23.025 1.00 92.69 101 LEU A C 1
ATOM 755 O O . LEU A 1 101 ? 16.282 -0.258 -22.839 1.00 92.69 101 LEU A O 1
ATOM 759 N N . ARG A 1 102 ? 18.396 0.232 -22.318 1.00 87.50 102 ARG A N 1
ATOM 760 C CA . ARG A 1 102 ? 18.533 -0.804 -21.282 1.00 87.50 102 ARG A CA 1
ATOM 761 C C . ARG A 1 102 ? 17.989 -0.340 -19.930 1.00 87.50 102 ARG A C 1
ATOM 763 O O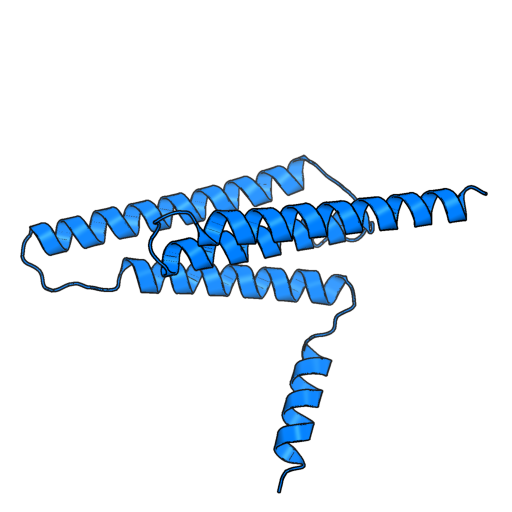 . ARG A 1 102 ? 18.701 -0.376 -18.930 1.00 87.50 102 ARG A O 1
ATOM 770 N N . VAL A 1 103 ? 16.737 0.105 -19.904 1.00 85.56 103 VAL A N 1
ATOM 771 C CA . VAL A 1 103 ? 16.056 0.535 -18.675 1.00 85.56 103 VAL A CA 1
ATOM 772 C C . VAL A 1 103 ? 15.214 -0.615 -18.135 1.00 85.56 103 VAL A C 1
ATOM 774 O O . VAL A 1 103 ? 14.496 -1.267 -18.886 1.00 85.56 103 VAL A O 1
ATOM 777 N N . LYS A 1 104 ? 15.345 -0.902 -16.840 1.00 86.50 104 LYS A N 1
ATOM 778 C CA . LYS A 1 104 ? 14.599 -1.947 -16.127 1.00 86.50 104 LYS A CA 1
ATOM 779 C C . LYS A 1 104 ? 14.219 -1.426 -14.744 1.00 86.50 104 LYS A C 1
ATOM 781 O O . LYS A 1 104 ? 14.940 -0.589 -14.201 1.00 86.50 104 LYS A O 1
ATOM 786 N N . TYR A 1 105 ? 13.153 -1.978 -14.170 1.00 90.94 105 TYR A N 1
ATOM 787 C CA . TYR A 1 105 ? 12.723 -1.763 -12.783 1.00 90.94 105 TYR A CA 1
ATOM 788 C C . TYR A 1 105 ? 12.110 -0.387 -12.463 1.00 90.94 105 TYR A C 1
ATOM 790 O O . TYR A 1 105 ? 11.860 -0.089 -11.297 1.00 90.94 105 TYR A O 1
ATOM 798 N N . ILE A 1 106 ? 11.805 0.444 -13.463 1.00 92.31 106 ILE A N 1
ATOM 799 C CA . ILE A 1 106 ? 11.021 1.676 -13.288 1.00 92.31 106 ILE A CA 1
ATOM 800 C C . ILE A 1 106 ? 9.661 1.331 -12.679 1.00 92.31 106 ILE A C 1
ATOM 802 O O . ILE A 1 106 ? 9.261 1.935 -11.678 1.00 92.31 106 ILE A O 1
ATOM 806 N N . LYS A 1 107 ? 8.965 0.337 -13.254 1.00 93.50 107 LYS A N 1
ATOM 807 C CA . LYS A 1 107 ? 7.660 -0.099 -12.738 1.00 93.50 107 LYS A CA 1
ATOM 808 C C . LYS A 1 107 ? 7.774 -0.569 -11.288 1.00 93.50 107 LYS A C 1
ATOM 810 O O . LYS A 1 107 ? 6.928 -0.230 -10.466 1.00 93.50 107 LYS A O 1
ATOM 815 N N . ASP A 1 108 ? 8.846 -1.289 -10.963 1.00 93.75 108 ASP A N 1
ATOM 816 C CA . ASP A 1 108 ? 9.034 -1.909 -9.653 1.00 93.75 108 ASP A CA 1
ATOM 817 C C . ASP A 1 108 ? 9.319 -0.858 -8.579 1.00 93.75 108 ASP A C 1
ATOM 819 O O . ASP A 1 108 ? 8.735 -0.916 -7.500 1.00 93.75 108 ASP A O 1
ATOM 823 N N . ILE A 1 109 ? 10.134 0.157 -8.882 1.00 95.12 109 ILE A N 1
ATOM 824 C CA . ILE A 1 109 ? 10.407 1.275 -7.966 1.00 95.12 109 ILE A CA 1
ATOM 825 C C . ILE A 1 109 ? 9.118 2.037 -7.638 1.00 95.12 109 ILE A C 1
ATOM 827 O O . ILE A 1 109 ? 8.845 2.327 -6.472 1.00 95.12 109 ILE A O 1
ATOM 831 N N . ILE A 1 110 ? 8.304 2.337 -8.653 1.00 95.69 110 ILE A N 1
ATOM 832 C CA . ILE A 1 110 ? 7.038 3.060 -8.473 1.00 95.69 110 ILE A CA 1
ATOM 833 C C . ILE A 1 110 ? 6.048 2.215 -7.665 1.00 95.69 110 ILE A C 1
ATOM 835 O O . ILE A 1 110 ? 5.399 2.716 -6.746 1.00 95.69 110 ILE A O 1
ATOM 839 N N . VAL A 1 111 ? 5.971 0.917 -7.959 1.00 95.44 111 VAL A N 1
ATOM 840 C CA . VAL A 1 111 ? 5.160 -0.029 -7.193 1.00 95.44 111 VAL A CA 1
ATOM 841 C C . VAL A 1 111 ? 5.602 -0.085 -5.731 1.00 95.44 111 VAL A C 1
ATOM 843 O O . VAL A 1 111 ? 4.754 0.016 -4.846 1.00 95.44 111 VAL A O 1
ATOM 846 N N . ILE A 1 112 ? 6.904 -0.187 -5.455 1.00 94.00 112 ILE A N 1
ATOM 847 C CA . ILE A 1 112 ? 7.444 -0.196 -4.089 1.00 94.00 112 ILE A CA 1
ATOM 848 C C . ILE A 1 112 ? 7.076 1.098 -3.356 1.00 94.00 112 ILE A C 1
ATOM 850 O O . ILE A 1 112 ? 6.651 1.042 -2.203 1.00 94.00 112 ILE A O 1
ATOM 854 N N . ALA A 1 113 ? 7.169 2.255 -4.015 1.00 95.12 113 ALA A N 1
ATOM 855 C CA . ALA A 1 113 ? 6.772 3.528 -3.417 1.00 95.12 113 ALA A CA 1
ATOM 856 C C . ALA A 1 113 ? 5.288 3.535 -3.003 1.00 95.12 113 ALA A C 1
ATOM 858 O O . ALA A 1 113 ? 4.952 3.978 -1.902 1.00 95.12 113 ALA A O 1
ATOM 859 N N . PHE A 1 114 ? 4.395 2.994 -3.838 1.00 95.81 114 PHE A N 1
ATOM 860 C CA . PHE A 1 114 ? 2.984 2.857 -3.470 1.00 95.81 114 PHE A CA 1
ATOM 861 C C . PHE A 1 114 ? 2.745 1.802 -2.388 1.00 95.81 114 PHE A C 1
ATOM 863 O O . PHE A 1 114 ? 1.952 2.052 -1.485 1.00 95.81 114 PHE A O 1
ATOM 870 N N . VAL A 1 115 ? 3.469 0.680 -2.397 1.00 95.06 115 VAL A N 1
ATOM 871 C CA . VAL A 1 115 ? 3.416 -0.311 -1.309 1.00 95.06 115 VAL A CA 1
ATOM 872 C C . VAL A 1 115 ? 3.787 0.333 0.028 1.00 95.06 115 VAL A C 1
ATOM 874 O O . VAL A 1 115 ? 3.077 0.144 1.012 1.00 95.06 115 VAL A O 1
ATOM 877 N N . LEU A 1 116 ? 4.852 1.138 0.072 1.00 93.50 116 LEU A N 1
ATOM 878 C CA . LEU A 1 116 ? 5.257 1.853 1.285 1.00 93.50 116 LEU A CA 1
ATOM 879 C C . LEU A 1 116 ? 4.179 2.839 1.758 1.00 93.50 116 LEU A C 1
ATOM 881 O O . LEU A 1 116 ? 3.899 2.902 2.955 1.00 93.50 116 LEU A O 1
ATOM 885 N N . ASN A 1 117 ? 3.530 3.558 0.838 1.00 93.25 117 ASN A N 1
ATOM 886 C CA . ASN A 1 117 ? 2.414 4.448 1.176 1.00 93.25 117 ASN A CA 1
ATOM 887 C C . ASN A 1 117 ? 1.236 3.690 1.804 1.00 93.25 117 ASN A C 1
ATOM 889 O O . ASN A 1 117 ? 0.636 4.160 2.772 1.00 93.25 117 ASN A O 1
ATOM 893 N N . GLU A 1 118 ? 0.914 2.510 1.279 1.00 93.50 118 GLU A N 1
ATOM 894 C CA . GLU A 1 118 ? -0.150 1.668 1.823 1.00 93.50 118 GLU A CA 1
ATOM 895 C C . GLU A 1 118 ? 0.240 1.076 3.185 1.00 93.50 118 GLU A C 1
ATOM 897 O O . GLU A 1 118 ? -0.580 1.065 4.099 1.00 93.50 118 GLU A O 1
ATOM 902 N N . ILE A 1 119 ? 1.508 0.690 3.382 1.00 90.62 119 ILE A N 1
ATOM 903 C CA . ILE A 1 119 ? 2.024 0.273 4.697 1.00 90.62 119 ILE A CA 1
ATOM 904 C C . ILE A 1 119 ? 1.846 1.395 5.725 1.00 90.62 119 ILE A C 1
ATOM 906 O O . ILE A 1 119 ? 1.333 1.136 6.809 1.00 90.62 119 ILE A O 1
ATOM 910 N N . ILE A 1 120 ? 2.201 2.642 5.401 1.00 89.94 120 ILE A N 1
ATOM 911 C CA . ILE A 1 120 ? 1.999 3.779 6.316 1.00 89.94 120 ILE A CA 1
ATOM 912 C C . ILE A 1 120 ? 0.515 3.917 6.686 1.00 89.94 120 ILE A C 1
ATOM 914 O O . ILE A 1 120 ? 0.181 4.028 7.867 1.00 89.94 120 ILE A O 1
ATOM 918 N N . SER A 1 121 ? -0.389 3.822 5.706 1.00 89.75 121 SER A N 1
ATOM 919 C CA . SER A 1 121 ? -1.832 3.890 5.965 1.00 89.75 121 SER A CA 1
ATOM 920 C C . SER A 1 121 ? -2.331 2.747 6.865 1.00 89.75 121 SER A C 1
ATOM 922 O O . SER A 1 121 ? -3.130 2.995 7.778 1.00 89.75 121 SER A O 1
ATOM 924 N N . ILE A 1 122 ? -1.818 1.526 6.676 1.00 89.62 122 ILE A N 1
ATOM 925 C CA . ILE A 1 122 ? -2.092 0.356 7.525 1.00 89.62 122 ILE A CA 1
ATOM 926 C C . ILE A 1 122 ? -1.623 0.600 8.960 1.00 89.62 122 ILE A C 1
ATOM 928 O O . ILE A 1 122 ? -2.361 0.304 9.904 1.00 89.62 122 ILE A O 1
ATOM 932 N N . LEU A 1 123 ? -0.418 1.147 9.139 1.00 86.88 123 LEU A N 1
ATOM 933 C CA . LEU A 1 123 ? 0.139 1.448 10.459 1.00 86.88 123 LEU A CA 1
ATOM 934 C C . LEU A 1 123 ? -0.727 2.467 11.206 1.00 86.88 123 LEU A C 1
ATOM 936 O O . LEU A 1 123 ? -1.039 2.275 12.381 1.00 86.88 123 LEU A O 1
ATOM 940 N N . GLU A 1 124 ? -1.177 3.517 10.521 1.00 85.19 124 GLU A N 1
ATOM 941 C CA . GLU A 1 124 ? -2.089 4.513 11.088 1.00 85.19 124 GLU A CA 1
ATOM 942 C C . GLU A 1 124 ? -3.443 3.902 11.484 1.00 85.19 124 GLU A C 1
ATOM 944 O O . GLU A 1 124 ? -3.934 4.157 12.585 1.00 85.19 124 GLU A O 1
ATOM 949 N N . ASN A 1 125 ? -4.040 3.075 10.614 1.00 86.25 125 ASN A N 1
ATOM 950 C CA . ASN A 1 125 ? -5.288 2.359 10.910 1.00 86.25 125 ASN A CA 1
ATOM 951 C C . ASN A 1 125 ? -5.121 1.452 12.141 1.00 86.25 125 ASN A C 1
ATOM 953 O O . ASN A 1 125 ? -5.936 1.494 13.062 1.00 86.25 125 ASN A O 1
ATOM 957 N N . SER A 1 126 ? -4.025 0.691 12.195 1.00 84.06 126 SER A N 1
ATOM 958 C CA . SER A 1 126 ? -3.702 -0.218 13.302 1.00 84.06 126 SER A CA 1
ATOM 959 C C . SER A 1 126 ? -3.538 0.533 14.624 1.00 84.06 126 SER A C 1
ATOM 961 O O . SER A 1 126 ? -4.104 0.131 15.643 1.00 84.06 126 SER A O 1
ATOM 963 N N . LYS A 1 127 ? -2.852 1.683 14.602 1.00 83.06 127 LYS A N 1
ATOM 964 C CA . LYS A 1 127 ? -2.693 2.546 15.777 1.00 83.06 127 LYS A CA 1
ATOM 965 C C . LYS A 1 127 ? -4.044 3.006 16.330 1.00 83.06 127 LYS A C 1
ATOM 967 O O . LYS A 1 127 ? -4.259 2.946 17.537 1.00 83.06 127 LYS A O 1
ATOM 972 N N . LEU A 1 128 ? -4.983 3.404 15.469 1.00 81.75 128 LEU A N 1
ATOM 973 C CA . LEU A 1 128 ? -6.333 3.809 15.889 1.00 81.75 128 LEU A CA 1
ATOM 974 C C . LEU A 1 128 ? -7.157 2.638 16.457 1.00 81.75 128 LEU A C 1
ATOM 976 O O . LEU A 1 128 ? -7.986 2.828 17.355 1.00 81.75 128 LEU A O 1
ATOM 980 N N . MET A 1 129 ? -6.887 1.410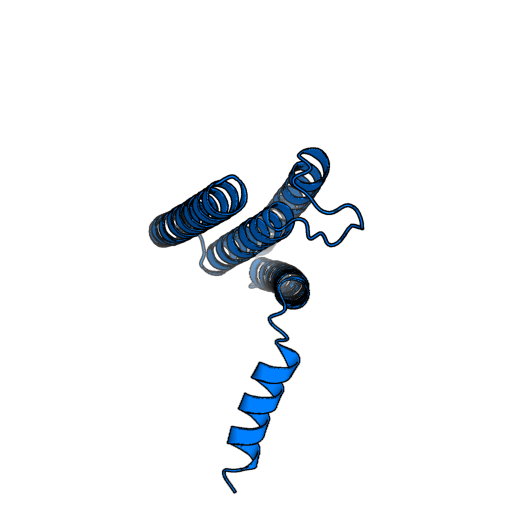 16.008 1.00 77.12 129 MET A N 1
ATOM 981 C CA . MET A 1 129 ? -7.448 0.191 16.605 1.00 77.12 129 MET A CA 1
ATOM 982 C C . MET A 1 129 ? -6.838 -0.149 17.976 1.00 77.12 129 MET A C 1
ATOM 984 O O . MET A 1 129 ? -7.352 -1.032 18.655 1.00 77.12 129 MET A O 1
ATOM 988 N N . GLY A 1 130 ? -5.808 0.576 18.429 1.00 74.38 130 GLY A N 1
ATOM 989 C CA . GLY A 1 130 ? -5.099 0.307 19.684 1.00 74.38 130 GLY A CA 1
ATOM 990 C C . GLY A 1 130 ? -3.968 -0.714 19.540 1.00 74.38 130 GLY A C 1
ATOM 991 O O . GLY A 1 130 ? -3.371 -1.112 20.538 1.00 74.38 130 GLY A O 1
ATOM 992 N N . LEU A 1 131 ? -3.646 -1.125 18.309 1.00 71.62 131 LEU A N 1
ATOM 993 C CA . LEU A 1 131 ? -2.459 -1.916 18.005 1.00 71.62 131 LEU A CA 1
ATOM 994 C C . LEU A 1 131 ? -1.281 -0.951 17.864 1.00 71.62 131 LEU A C 1
ATOM 996 O O . LEU A 1 131 ? -0.938 -0.507 16.767 1.00 71.62 131 LEU A O 1
ATOM 1000 N N . ASP A 1 132 ? -0.694 -0.572 18.997 1.00 64.69 132 ASP A N 1
ATOM 1001 C CA . ASP A 1 132 ? 0.461 0.320 19.012 1.00 64.69 132 ASP A CA 1
ATOM 1002 C C . ASP A 1 132 ? 1.705 -0.449 18.541 1.00 64.69 132 ASP A C 1
ATOM 1004 O O . ASP A 1 132 ? 2.427 -1.090 19.311 1.00 64.69 132 ASP A O 1
ATOM 1008 N N . ILE A 1 133 ? 1.937 -0.426 17.228 1.00 60.44 133 ILE A N 1
ATOM 1009 C CA . ILE A 1 133 ? 3.054 -1.117 16.569 1.00 60.44 133 ILE A CA 1
ATOM 1010 C C . ILE A 1 133 ? 4.405 -0.630 17.107 1.00 60.44 133 ILE A C 1
ATOM 1012 O O . ILE A 1 133 ? 5.359 -1.405 17.145 1.00 60.44 133 ILE A O 1
ATOM 1016 N N . THR A 1 134 ? 4.472 0.593 17.643 1.00 53.75 134 THR A N 1
ATOM 1017 C CA . THR A 1 134 ? 5.628 1.111 18.389 1.00 53.75 134 THR A CA 1
ATOM 1018 C C . THR A 1 134 ? 6.027 0.177 19.533 1.00 53.75 134 THR A C 1
ATOM 1020 O O . THR A 1 134 ? 7.212 -0.050 19.766 1.00 53.75 134 THR A O 1
ATOM 1023 N N . HIS A 1 135 ? 5.052 -0.421 20.221 1.00 56.03 135 HIS A N 1
ATOM 1024 C CA . HIS A 1 135 ? 5.296 -1.347 21.320 1.00 56.03 135 HIS A CA 1
ATOM 1025 C C . HIS A 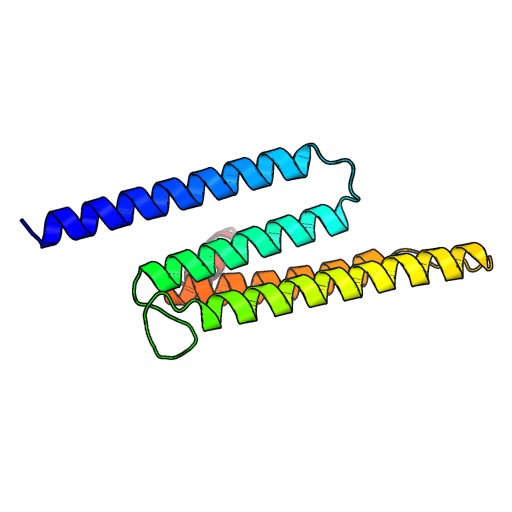1 135 ? 5.749 -2.724 20.814 1.00 56.03 135 HIS A C 1
ATOM 1027 O O . HIS A 1 135 ? 6.644 -3.316 21.410 1.00 56.03 135 HIS A O 1
ATOM 1033 N N . MET A 1 136 ? 5.214 -3.208 19.685 1.00 55.00 136 MET A N 1
ATOM 1034 C CA . MET A 1 136 ? 5.660 -4.464 19.058 1.00 55.00 136 MET A CA 1
ATOM 1035 C C . MET A 1 136 ? 7.080 -4.357 18.490 1.00 55.00 136 MET A C 1
ATOM 1037 O O . MET A 1 136 ? 7.901 -5.237 18.733 1.00 55.00 136 MET A O 1
ATOM 1041 N N . VAL A 1 137 ? 7.403 -3.260 17.799 1.00 60.97 137 VAL A N 1
ATOM 1042 C CA . VAL A 1 137 ? 8.754 -2.987 17.285 1.00 60.97 137 VAL A CA 1
ATOM 1043 C C . VAL A 1 137 ? 9.726 -2.745 18.440 1.00 60.97 137 VAL A C 1
ATOM 1045 O O . VAL A 1 137 ? 10.822 -3.291 18.429 1.00 60.97 137 VAL A O 1
ATOM 1048 N N . SER A 1 138 ? 9.330 -2.006 19.482 1.00 57.16 138 SER A N 1
ATOM 1049 C CA . SER A 1 138 ? 10.158 -1.800 20.680 1.00 57.16 138 SER A CA 1
ATOM 1050 C C . SER A 1 138 ? 10.390 -3.100 21.456 1.00 57.16 138 SER A C 1
ATOM 1052 O O . SER A 1 138 ? 11.501 -3.339 21.921 1.00 57.16 138 SER A O 1
ATOM 1054 N N . GLN A 1 139 ? 9.396 -3.988 21.557 1.00 60.00 139 GLN A N 1
ATOM 1055 C CA . GLN A 1 139 ? 9.577 -5.318 22.147 1.00 60.00 139 GLN A CA 1
ATOM 1056 C C . GLN A 1 139 ? 10.474 -6.212 21.290 1.00 60.00 139 GLN A C 1
ATOM 1058 O O . GLN A 1 139 ? 11.391 -6.826 21.828 1.00 60.00 139 GLN A O 1
ATOM 1063 N N . ALA A 1 140 ? 10.281 -6.238 19.970 1.00 62.59 140 ALA A N 1
ATOM 1064 C CA . ALA A 1 140 ? 11.159 -6.970 19.060 1.00 62.59 140 ALA A CA 1
ATOM 1065 C C . ALA A 1 140 ? 12.608 -6.459 19.155 1.00 62.59 140 ALA A C 1
ATOM 1067 O O . ALA A 1 140 ? 13.537 -7.247 19.329 1.00 62.59 140 ALA A O 1
ATOM 1068 N N . LEU A 1 141 ? 12.810 -5.138 19.153 1.00 58.84 141 LEU A N 1
ATOM 1069 C CA . LEU A 1 141 ? 14.119 -4.514 19.348 1.00 58.84 141 LEU A CA 1
ATOM 1070 C C . LEU A 1 141 ? 14.704 -4.810 20.734 1.00 58.84 141 LEU A C 1
ATOM 1072 O O . LEU A 1 141 ? 15.901 -5.060 20.834 1.00 58.84 141 LEU A O 1
ATOM 1076 N N . LYS A 1 142 ? 13.893 -4.835 21.800 1.00 65.94 142 LYS A N 1
ATOM 1077 C CA . LYS A 1 142 ? 14.334 -5.242 23.146 1.00 65.94 142 LYS A CA 1
ATOM 1078 C C . LYS A 1 142 ? 14.800 -6.696 23.176 1.00 65.94 142 LYS A C 1
ATOM 1080 O O . LYS A 1 142 ? 15.829 -6.960 23.783 1.00 65.94 142 LYS A O 1
ATOM 1085 N N . ILE A 1 143 ? 14.108 -7.614 22.498 1.00 70.12 143 ILE A N 1
ATOM 1086 C CA . ILE A 1 143 ? 14.515 -9.027 22.391 1.00 70.12 143 ILE A CA 1
ATOM 1087 C C . ILE A 1 143 ? 15.862 -9.148 21.665 1.00 70.12 143 ILE A C 1
ATOM 1089 O O . ILE A 1 143 ? 16.737 -9.879 22.122 1.00 70.12 143 ILE A O 1
ATOM 1093 N N . PHE A 1 144 ? 16.071 -8.390 20.586 1.00 63.09 144 PHE A N 1
ATOM 1094 C CA . PHE A 1 144 ? 17.363 -8.351 19.891 1.00 63.09 144 PHE A CA 1
ATOM 1095 C C . PHE A 1 144 ? 18.471 -7.683 20.718 1.00 63.09 144 PHE A C 1
ATOM 1097 O O . PHE A 1 144 ? 19.619 -8.115 20.660 1.00 63.09 144 PHE A O 1
ATOM 1104 N N . LYS A 1 145 ? 18.146 -6.663 21.519 1.00 60.97 145 LYS A N 1
ATOM 1105 C CA . LYS A 1 145 ? 19.110 -5.950 22.373 1.00 60.97 145 LYS A CA 1
ATOM 1106 C C . LYS A 1 145 ? 19.485 -6.731 23.641 1.00 60.97 145 LYS A C 1
ATOM 1108 O O . LYS A 1 145 ? 20.598 -6.565 24.123 1.00 60.97 145 LYS A O 1
ATOM 1113 N N . ASN A 1 146 ? 18.596 -7.599 24.134 1.00 55.84 146 ASN A N 1
ATOM 1114 C CA . ASN A 1 146 ? 18.844 -8.525 25.249 1.00 55.84 146 ASN A CA 1
ATOM 1115 C C . ASN A 1 146 ? 19.569 -9.812 24.834 1.00 55.84 146 ASN A C 1
ATOM 1117 O O . ASN A 1 146 ? 19.839 -10.656 25.682 1.00 55.84 146 ASN A O 1
ATOM 1121 N N . LYS A 1 147 ? 19.886 -9.982 23.545 1.00 51.31 147 LYS A N 1
ATOM 1122 C CA . LYS A 1 147 ? 20.683 -11.106 23.041 1.00 51.31 147 LYS A CA 1
ATOM 1123 C C . LYS A 1 147 ? 22.172 -10.745 22.927 1.00 51.31 147 LYS A C 1
ATOM 1125 O O . LYS A 1 147 ? 22.811 -11.052 21.922 1.00 51.31 147 LYS A O 1
ATOM 1130 N N . LYS A 1 148 ? 22.694 -10.060 23.946 1.00 43.03 148 LYS A N 1
ATOM 1131 C CA . LYS A 1 148 ? 24.123 -9.813 24.156 1.00 43.03 148 LYS A CA 1
ATOM 1132 C C . LYS A 1 148 ? 24.551 -10.408 25.484 1.00 43.03 148 LYS A C 1
ATOM 1134 O O . LYS A 1 148 ? 23.817 -10.172 26.466 1.00 43.03 148 LYS A O 1
#

Secondary structure (DSSP, 8-state):
-HHHHHHHHHHHHHHHHHHHHHHHHHHHHHS---HHHHHHHHHHHHHHHHHHHHHHTT--TTSS-S--HHHHHHHHHHHHHHHHHHHHHHHHHHHHHHTT-----HHHHHHHHHHHHHHHHHHHHHHHTT--HHHHHHHHHHHHHT--

pLDDT: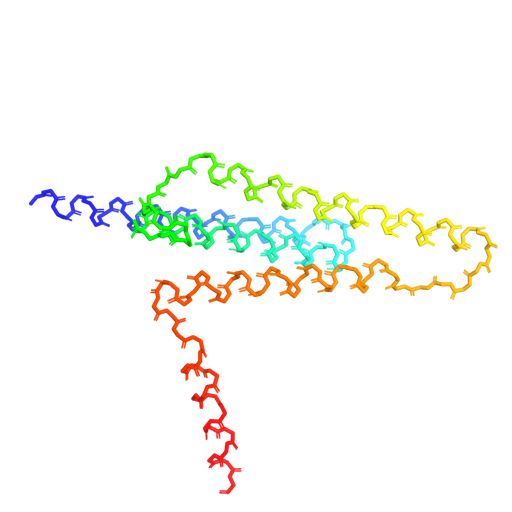 mean 78.01, std 13.36, range [43.03, 95.81]

Foldseek 3Di:
DVVVVLVVVLVVVLVVLVVVLVVLLVVLVVDPDDPLVSLLVNLLSLLLSLQQNCLSVQHHPPPGRHDDPVVSVVSVVVSVVLVVVLVVQVVVQVVCVVVVDPDDCSSNVSSVVSSVVSVVSNQVSCVRVVNNVVVVVVVVVVVVVVPD

Sequence (148 aa):
MRGEQMKNNGIVKIGLLILILVFAIGLSLWIGIDFAIRTLILVMCVDYVLGLSLAISDKSKHGDGGLSSHIGYKGLVKKINMLLLVGVAVIVENFLIGMGLRVKYIKDIIVIAFVLNEIISILENSKLMGLDITHMVSQALKIFKNKK

Radius of gyration: 19.31 Å; chains: 1; bounding box: 54×30×54 Å